Protein AF-A0A7C7LET6-F1 (afdb_monomer_lite)

Sequence (94 aa):
MSEILKRLQEAVILGEPDQARELATQALEAGVAPLTAIEEGLNPGMQVVGDKFERGEFFIPDLMMAAEAMKAAMVVFEPVLMARREQRQVLDRK

pLDDT: mean 89.74, std 12.75, range [42.47, 97.19]

Secondary structure (DSSP, 8-state):
--HHHHHHHHHHHHT-HHHHHHHHHHHHHTT--HHHHIIIIIHHHHHHHHHHHHTTSS-HHHHHHHHHHHHHHHHHHHHHHHHHHHHHHHHTT-

Foldseek 3Di:
DDPLLQQLLVCLLQLPQVSNLVSLVVCVVVVNQNVCSCVRRLVNSLVVNVVCVVVVNDDPVSNVSSVNNSVSSVVSNVVVVVVVVVVVVVVVPD

Radius of gyration: 14.69 Å; chains: 1; bounding box: 31×26×46 Å

Structure (mmCIF, N/CA/C/O backbone):
data_AF-A0A7C7LET6-F1
#
_entry.id   AF-A0A7C7LET6-F1
#
loop_
_atom_site.group_PDB
_atom_site.id
_atom_site.type_symbol
_atom_site.label_atom_id
_atom_site.label_alt_id
_atom_site.label_comp_id
_atom_site.label_asym_id
_atom_site.label_entity_id
_atom_site.label_seq_id
_atom_site.pdbx_PDB_ins_code
_atom_site.Cartn_x
_atom_site.Cartn_y
_atom_site.Cartn_z
_atom_site.occupancy
_atom_site.B_iso_or_equiv
_atom_site.auth_seq_id
_atom_site.auth_comp_id
_atom_site.auth_asym_id
_atom_site.auth_atom_id
_atom_site.pdbx_PDB_model_num
ATOM 1 N N . MET A 1 1 ? -15.035 -3.948 -5.703 1.00 54.84 1 MET A N 1
ATOM 2 C CA . MET A 1 1 ? -13.675 -3.451 -5.430 1.00 54.84 1 MET A CA 1
ATOM 3 C C . MET A 1 1 ? -13.802 -2.028 -4.922 1.00 54.84 1 MET A C 1
ATOM 5 O O . MET A 1 1 ? -14.289 -1.198 -5.682 1.00 54.84 1 MET A O 1
ATOM 9 N N . SER A 1 2 ? -13.505 -1.755 -3.650 1.00 75.56 2 SER A N 1
ATOM 10 C CA . SER A 1 2 ? -13.554 -0.376 -3.150 1.00 75.56 2 SER A CA 1
ATOM 11 C C . SER A 1 2 ? -12.426 0.439 -3.788 1.00 75.56 2 SER A C 1
ATOM 13 O O . SER A 1 2 ? -11.313 -0.053 -3.963 1.00 75.56 2 SER A O 1
ATOM 15 N N . GLU A 1 3 ? -12.726 1.678 -4.174 1.00 89.69 3 GLU A N 1
ATOM 16 C CA . GLU A 1 3 ? -11.789 2.587 -4.853 1.00 89.69 3 GLU A CA 1
ATOM 17 C C . GLU A 1 3 ? -10.472 2.754 -4.069 1.00 89.69 3 GLU A C 1
ATOM 19 O O . GLU A 1 3 ? -9.389 2.802 -4.643 1.00 89.69 3 GLU A O 1
ATOM 24 N N . ILE A 1 4 ? -10.554 2.734 -2.735 1.00 93.19 4 ILE A N 1
ATOM 25 C CA . ILE A 1 4 ? -9.401 2.802 -1.828 1.00 93.19 4 ILE A CA 1
ATOM 26 C C . ILE A 1 4 ? -8.438 1.617 -1.998 1.00 93.19 4 ILE A C 1
ATOM 28 O O . ILE A 1 4 ? -7.229 1.821 -1.950 1.00 93.19 4 ILE A O 1
ATOM 32 N N . LEU A 1 5 ? -8.934 0.394 -2.225 1.00 93.44 5 LEU A N 1
ATOM 33 C CA . LEU A 1 5 ? -8.073 -0.787 -2.390 1.00 93.44 5 LEU A CA 1
ATOM 34 C C . LEU A 1 5 ? -7.261 -0.717 -3.681 1.00 93.44 5 LEU A C 1
ATOM 36 O O . LEU A 1 5 ? -6.077 -1.039 -3.677 1.00 93.44 5 LEU A O 1
ATOM 40 N N . LYS A 1 6 ? -7.876 -0.228 -4.764 1.00 94.62 6 LYS A N 1
ATOM 41 C CA . LYS A 1 6 ? -7.169 0.007 -6.029 1.00 94.62 6 LYS A CA 1
ATOM 42 C C . LYS A 1 6 ? -6.083 1.061 -5.869 1.00 94.62 6 LYS A C 1
ATOM 44 O O . LYS A 1 6 ? -4.962 0.857 -6.313 1.00 94.62 6 LYS A O 1
ATOM 49 N N . ARG A 1 7 ? -6.388 2.158 -5.177 1.00 95.62 7 ARG A N 1
ATOM 50 C CA . ARG A 1 7 ? -5.399 3.208 -4.912 1.00 95.62 7 ARG A CA 1
ATOM 51 C C . ARG A 1 7 ? -4.259 2.706 -4.023 1.00 95.62 7 ARG A C 1
ATOM 53 O O . ARG A 1 7 ? -3.115 3.074 -4.254 1.00 95.62 7 ARG A O 1
ATOM 60 N N . LEU A 1 8 ? -4.544 1.851 -3.034 1.00 94.81 8 LEU A N 1
ATOM 61 C CA . LEU A 1 8 ? -3.511 1.188 -2.224 1.00 94.81 8 LEU A CA 1
ATOM 62 C C . LEU A 1 8 ? -2.606 0.306 -3.086 1.00 94.81 8 LEU A C 1
ATOM 64 O O . LEU A 1 8 ? -1.388 0.347 -2.935 1.00 94.81 8 LEU A O 1
ATOM 68 N N . GLN A 1 9 ? -3.199 -0.459 -4.001 1.00 96.19 9 GLN A N 1
ATOM 69 C CA . GLN A 1 9 ? -2.463 -1.272 -4.961 1.00 96.19 9 GLN A CA 1
ATOM 70 C C . GLN A 1 9 ? -1.539 -0.406 -5.829 1.00 96.19 9 GLN A C 1
ATOM 72 O O . GLN A 1 9 ? -0.353 -0.704 -5.956 1.00 96.19 9 GLN A O 1
ATOM 77 N N . GLU A 1 10 ? -2.066 0.677 -6.402 1.00 96.31 10 GLU A N 1
ATOM 78 C CA . GLU A 1 10 ? -1.306 1.612 -7.237 1.00 96.31 10 GLU A CA 1
ATOM 79 C C . GLU A 1 10 ? -0.163 2.274 -6.467 1.00 96.31 10 GLU A C 1
ATOM 81 O O . GLU A 1 10 ? 0.955 2.313 -6.973 1.00 96.31 10 GLU A O 1
ATOM 86 N N . ALA A 1 11 ? -0.400 2.717 -5.230 1.00 96.88 11 ALA A N 1
ATOM 87 C CA . ALA A 1 11 ? 0.638 3.314 -4.392 1.00 96.88 11 ALA A CA 1
ATOM 88 C C . ALA A 1 11 ? 1.800 2.340 -4.124 1.00 96.88 11 ALA A C 1
ATOM 90 O O . ALA A 1 11 ? 2.958 2.750 -4.111 1.00 96.88 11 ALA A O 1
ATOM 91 N N . VAL A 1 12 ? 1.518 1.041 -3.966 1.00 96.56 12 VAL A N 1
ATOM 92 C CA . VAL A 1 12 ? 2.566 0.012 -3.844 1.00 96.56 12 VAL A CA 1
ATOM 93 C C . VAL A 1 12 ? 3.310 -0.188 -5.161 1.00 96.56 12 VAL A C 1
ATOM 95 O O . VAL A 1 12 ? 4.534 -0.264 -5.154 1.00 96.56 12 VAL A O 1
ATOM 98 N N . ILE A 1 13 ? 2.600 -0.242 -6.291 1.00 96.12 13 ILE A N 1
ATOM 99 C CA . ILE A 1 13 ? 3.217 -0.426 -7.615 1.00 96.12 13 ILE A CA 1
ATOM 100 C C . ILE A 1 13 ? 4.133 0.748 -7.974 1.00 96.12 13 ILE A C 1
ATOM 102 O O . ILE A 1 13 ? 5.188 0.537 -8.565 1.00 96.12 13 ILE A O 1
ATOM 106 N N . LEU A 1 14 ? 3.725 1.968 -7.627 1.00 95.62 14 LEU A N 1
ATOM 107 C CA . LEU A 1 14 ? 4.491 3.188 -7.876 1.00 95.62 14 LEU A CA 1
ATOM 108 C C . LEU A 1 14 ? 5.591 3.427 -6.833 1.00 95.62 14 LEU A C 1
ATOM 110 O O . LEU A 1 14 ? 6.461 4.259 -7.063 1.00 95.62 14 LEU A O 1
ATOM 1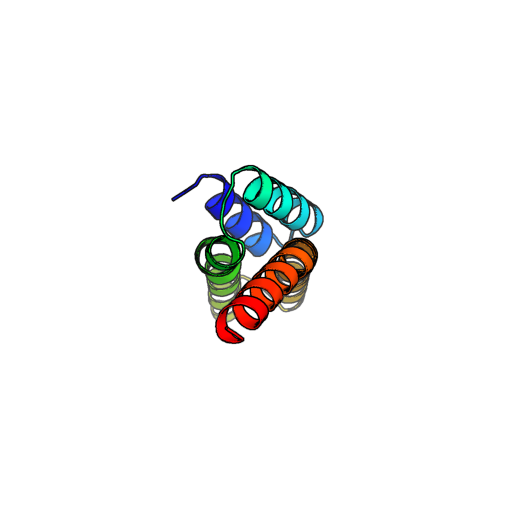14 N N . GLY A 1 15 ? 5.578 2.696 -5.713 1.00 95.75 15 GLY A N 1
ATOM 115 C CA . GLY A 1 15 ? 6.557 2.867 -4.644 1.00 95.75 15 GLY A CA 1
ATOM 116 C C . GLY A 1 15 ? 6.389 4.184 -3.884 1.00 95.75 15 GLY A C 1
ATOM 117 O O . GLY A 1 15 ? 7.373 4.848 -3.582 1.00 95.75 15 GLY A O 1
ATOM 118 N N . GLU A 1 16 ? 5.145 4.562 -3.580 1.00 97.12 16 GLU A N 1
ATOM 119 C CA . GLU A 1 16 ? 4.770 5.836 -2.953 1.00 97.12 16 GLU A CA 1
ATOM 120 C C . GLU A 1 16 ? 4.394 5.636 -1.467 1.00 97.12 16 GLU A C 1
ATOM 122 O O . GLU A 1 16 ? 3.217 5.440 -1.134 1.00 97.12 16 GLU A O 1
ATOM 127 N N . PRO A 1 17 ? 5.360 5.660 -0.527 1.00 95.44 17 PRO A N 1
ATOM 128 C CA . PRO A 1 17 ? 5.110 5.310 0.872 1.00 95.44 17 PRO A CA 1
ATOM 129 C C . PRO A 1 17 ? 4.220 6.293 1.625 1.00 95.44 17 PRO A C 1
ATOM 131 O O . PRO A 1 17 ? 3.380 5.870 2.425 1.00 95.44 17 PRO A O 1
ATOM 134 N N . ASP A 1 18 ? 4.354 7.592 1.360 1.00 96.19 18 ASP A N 1
ATOM 135 C CA . ASP A 1 18 ? 3.498 8.596 1.991 1.00 96.19 18 ASP A CA 1
ATOM 136 C C . ASP A 1 18 ? 2.038 8.426 1.559 1.00 96.19 18 ASP A C 1
ATOM 138 O O . ASP A 1 18 ? 1.137 8.452 2.404 1.00 96.19 18 ASP A O 1
ATOM 142 N N . GLN A 1 19 ? 1.814 8.157 0.269 1.00 96.25 19 GLN A N 1
ATOM 143 C CA . GLN A 1 19 ? 0.485 7.909 -0.280 1.00 96.25 19 GLN A CA 1
ATOM 144 C C . GLN A 1 19 ? -0.109 6.600 0.255 1.00 96.25 19 GLN A C 1
ATOM 146 O O . GLN A 1 19 ? -1.275 6.567 0.648 1.00 96.25 19 GLN A O 1
ATOM 151 N N . ALA A 1 20 ? 0.687 5.529 0.330 1.00 96.81 20 ALA A N 1
ATOM 152 C CA . ALA A 1 20 ? 0.250 4.243 0.868 1.00 96.81 20 ALA A CA 1
ATOM 153 C C . ALA A 1 20 ? -0.194 4.358 2.338 1.00 96.81 20 ALA A C 1
ATOM 155 O O . ALA A 1 20 ? -1.234 3.816 2.716 1.00 96.81 20 ALA A O 1
ATOM 156 N N . ARG A 1 21 ? 0.543 5.120 3.158 1.00 96.50 21 ARG A N 1
ATOM 157 C CA . ARG A 1 21 ? 0.169 5.412 4.550 1.00 96.50 21 ARG A CA 1
ATOM 158 C C . ARG A 1 21 ? -1.141 6.195 4.638 1.00 96.50 21 ARG A C 1
ATOM 160 O O . ARG A 1 21 ? -1.999 5.865 5.453 1.00 96.50 21 ARG A O 1
ATOM 167 N N . GLU A 1 22 ? -1.303 7.233 3.822 1.00 96.94 22 GLU A N 1
ATOM 168 C CA . GLU A 1 22 ? -2.518 8.053 3.821 1.00 96.94 22 GLU A CA 1
ATOM 169 C C . GLU A 1 22 ? -3.751 7.226 3.428 1.00 96.94 22 GLU A C 1
ATOM 171 O O . GLU A 1 22 ? -4.775 7.248 4.113 1.00 96.94 22 GLU A O 1
ATOM 176 N N . LEU A 1 23 ? -3.629 6.427 2.368 1.00 96.31 23 LEU A N 1
ATOM 177 C CA . LEU A 1 23 ? -4.690 5.544 1.892 1.00 96.31 23 LEU A CA 1
ATOM 178 C C . LEU A 1 23 ? -5.023 4.434 2.891 1.00 96.31 23 LEU A C 1
ATOM 180 O O . LEU A 1 23 ? -6.188 4.059 3.010 1.00 96.31 23 LEU A O 1
ATOM 184 N N . ALA A 1 24 ? -4.033 3.925 3.627 1.00 95.56 24 ALA A N 1
ATOM 185 C CA . ALA A 1 24 ? -4.257 2.948 4.687 1.00 95.56 24 ALA A CA 1
ATOM 186 C C . ALA A 1 24 ? -5.113 3.545 5.814 1.00 95.56 24 ALA A C 1
ATOM 188 O O . ALA A 1 24 ? -6.062 2.906 6.269 1.00 95.56 24 ALA A O 1
ATOM 189 N N . THR A 1 25 ? -4.849 4.794 6.205 1.00 95.38 25 THR A N 1
ATOM 190 C CA . THR A 1 25 ? -5.685 5.522 7.172 1.00 95.38 25 THR A CA 1
ATOM 191 C C . THR A 1 25 ? -7.105 5.706 6.639 1.00 95.38 25 THR A C 1
ATOM 193 O O . THR A 1 25 ? -8.062 5.343 7.321 1.00 95.38 25 THR A O 1
ATOM 196 N N . GLN A 1 26 ? -7.254 6.161 5.390 1.00 95.00 26 GLN A N 1
ATOM 197 C CA . GLN A 1 26 ? -8.568 6.319 4.752 1.00 95.00 26 GLN A CA 1
ATOM 198 C C . GLN A 1 26 ? -9.333 4.989 4.666 1.00 95.00 26 GLN A C 1
ATOM 200 O O . GLN A 1 26 ? -10.551 4.963 4.827 1.00 95.00 26 GLN A O 1
ATOM 205 N N . ALA A 1 27 ? -8.640 3.866 4.445 1.00 94.44 27 ALA A N 1
ATOM 206 C CA . ALA A 1 27 ? -9.251 2.540 4.439 1.00 94.44 27 ALA A CA 1
ATOM 207 C C . ALA A 1 27 ? -9.860 2.193 5.803 1.00 94.44 27 ALA A C 1
ATOM 209 O O . ALA A 1 27 ? -10.998 1.723 5.864 1.00 94.44 27 ALA A O 1
ATOM 210 N N . LEU A 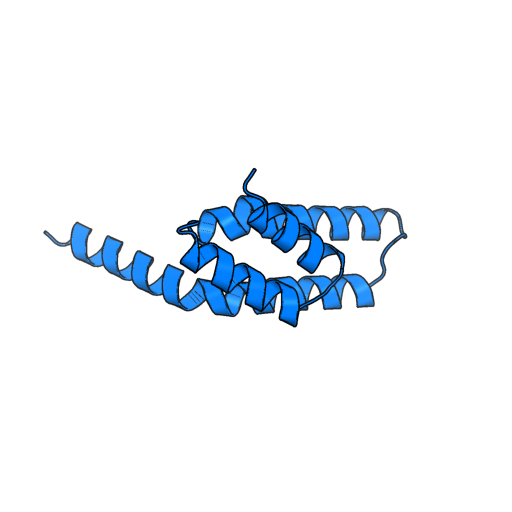1 28 ? -9.133 2.463 6.891 1.00 92.44 28 LEU A N 1
ATOM 211 C CA . LEU A 1 28 ? -9.631 2.249 8.250 1.00 92.44 28 LEU A CA 1
ATOM 212 C C . LEU A 1 28 ? -10.830 3.147 8.568 1.00 92.44 28 LEU A C 1
ATOM 214 O O . LEU A 1 28 ? -11.821 2.665 9.115 1.00 92.44 28 LEU A O 1
ATOM 218 N N . GLU A 1 29 ? -10.767 4.426 8.193 1.00 92.88 29 GLU A N 1
ATOM 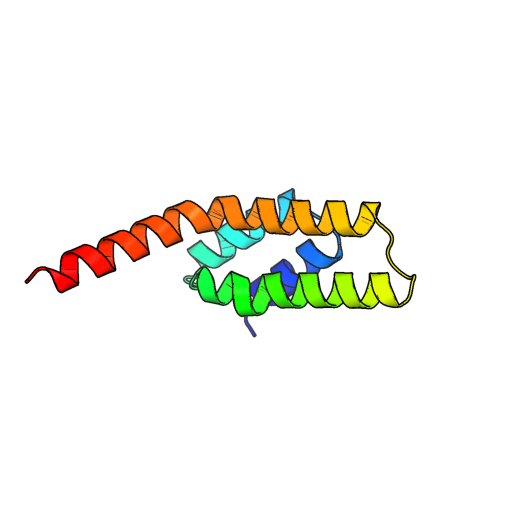219 C CA . GLU A 1 29 ? -11.862 5.389 8.375 1.00 92.88 29 GLU A CA 1
ATOM 220 C C . GLU A 1 29 ? -13.115 4.998 7.580 1.00 92.88 29 GLU A C 1
ATOM 222 O O . GLU A 1 29 ? -14.236 5.134 8.068 1.00 92.88 29 GLU A O 1
ATOM 227 N N . ALA A 1 30 ? -12.931 4.435 6.384 1.00 91.31 30 ALA A N 1
ATOM 228 C CA . ALA A 1 30 ? -14.003 3.889 5.556 1.00 91.31 30 ALA A CA 1
ATOM 229 C C . ALA A 1 30 ? -14.557 2.543 6.070 1.00 91.31 30 ALA A C 1
ATOM 231 O O . ALA A 1 30 ? -15.440 1.959 5.438 1.00 91.31 30 ALA A O 1
ATOM 232 N N . GLY A 1 31 ? -14.051 2.027 7.195 1.00 90.25 31 GLY A N 1
ATOM 233 C CA . GLY A 1 31 ? -14.494 0.769 7.796 1.00 90.25 31 GLY A CA 1
ATOM 234 C C . GLY A 1 31 ? -13.980 -0.485 7.084 1.00 90.25 31 GLY A C 1
ATOM 235 O O . GLY A 1 31 ? -14.486 -1.581 7.333 1.00 90.25 31 GLY A O 1
ATOM 236 N N . VAL A 1 32 ? -12.982 -0.357 6.204 1.00 91.94 32 VAL A N 1
ATOM 237 C CA . VAL A 1 32 ? -12.327 -1.506 5.572 1.00 91.94 32 VAL A CA 1
ATOM 238 C C . VAL A 1 32 ? -11.508 -2.239 6.630 1.00 91.94 32 VAL A C 1
ATOM 240 O O . VAL A 1 32 ? -10.714 -1.645 7.361 1.00 91.94 32 VAL A O 1
ATOM 243 N N . ALA A 1 33 ? -11.687 -3.556 6.720 1.00 91.81 33 ALA A N 1
ATOM 244 C CA . ALA A 1 33 ? -10.887 -4.357 7.632 1.00 91.81 33 ALA A CA 1
ATOM 245 C C . ALA A 1 33 ? -9.408 -4.336 7.188 1.00 91.81 33 ALA A C 1
ATOM 247 O O . ALA A 1 33 ? -9.141 -4.574 6.010 1.00 91.81 33 ALA A O 1
ATOM 248 N N . PRO A 1 34 ? -8.440 -4.136 8.105 1.00 92.88 34 PRO A N 1
ATOM 249 C CA . PRO A 1 34 ? -7.026 -4.068 7.734 1.00 92.88 34 PRO A CA 1
ATOM 250 C C . PRO A 1 34 ? -6.537 -5.311 6.974 1.00 92.88 34 PRO A C 1
ATOM 252 O O . PRO A 1 34 ? -5.809 -5.192 5.998 1.00 92.88 34 PRO A O 1
ATOM 255 N N . LEU A 1 35 ? -6.999 -6.504 7.372 1.00 91.81 35 LEU A N 1
ATOM 256 C CA . LEU A 1 35 ? -6.733 -7.760 6.656 1.00 91.81 35 LEU A CA 1
ATOM 257 C C . LEU A 1 35 ? -7.210 -7.717 5.200 1.00 91.81 35 LEU A C 1
ATOM 259 O O . LEU A 1 35 ? -6.450 -8.063 4.307 1.00 91.81 35 LEU A O 1
ATOM 263 N N . THR A 1 36 ? -8.422 -7.217 4.953 1.00 93.00 36 THR A N 1
ATOM 264 C CA . THR A 1 36 ? -8.946 -7.039 3.593 1.00 93.00 36 THR A CA 1
ATOM 265 C C . THR A 1 36 ? -8.112 -6.027 2.808 1.00 93.00 36 THR A C 1
ATOM 267 O O . THR A 1 36 ? -7.815 -6.258 1.643 1.00 93.00 36 THR A O 1
ATOM 270 N N . ALA A 1 37 ? -7.672 -4.933 3.438 1.00 94.31 37 ALA A N 1
ATOM 271 C CA . ALA A 1 37 ? -6.802 -3.951 2.788 1.00 94.31 37 ALA A CA 1
ATOM 272 C C . ALA A 1 37 ? -5.437 -4.528 2.379 1.00 94.31 37 ALA A C 1
ATOM 274 O O . ALA A 1 37 ? -4.903 -4.187 1.322 1.00 94.31 37 ALA A O 1
ATOM 275 N N . ILE A 1 38 ? -4.898 -5.437 3.188 1.00 93.94 38 ILE A N 1
ATOM 276 C CA . ILE A 1 38 ? -3.672 -6.176 2.883 1.00 93.94 38 ILE A CA 1
ATOM 277 C C . ILE A 1 38 ? -3.904 -7.150 1.727 1.00 93.94 38 ILE A C 1
ATOM 279 O O . ILE A 1 38 ? -3.181 -7.108 0.735 1.00 93.94 38 ILE A O 1
ATOM 283 N N . GLU A 1 39 ? -4.910 -8.015 1.850 1.00 94.19 39 GLU A N 1
ATOM 284 C CA . GLU A 1 39 ? -5.155 -9.125 0.925 1.00 94.19 39 GLU A CA 1
ATOM 285 C C . GLU A 1 39 ? -5.636 -8.661 -0.451 1.00 94.19 39 GLU A C 1
ATOM 287 O O . GLU A 1 39 ? -5.217 -9.224 -1.458 1.00 94.19 39 GLU A O 1
ATOM 292 N N . GLU A 1 40 ? -6.479 -7.628 -0.504 1.00 93.88 40 GLU A N 1
ATOM 293 C CA . GLU A 1 40 ? -7.098 -7.144 -1.743 1.00 93.88 40 GLU A CA 1
ATOM 294 C C . GLU A 1 40 ? -6.466 -5.851 -2.286 1.00 93.88 40 GLU A C 1
ATOM 296 O O . GLU A 1 40 ? -6.764 -5.462 -3.413 1.00 93.88 40 GLU A O 1
ATOM 301 N N . GLY A 1 41 ? -5.607 -5.175 -1.515 1.00 94.31 41 GLY A N 1
ATOM 302 C CA . GLY A 1 41 ? -4.933 -3.938 -1.929 1.00 94.31 41 GLY A CA 1
ATOM 303 C C . GLY A 1 41 ? -3.422 -4.105 -2.063 1.00 94.31 41 GLY A C 1
ATOM 304 O O . GLY A 1 41 ? -2.870 -4.043 -3.161 1.00 94.31 41 GLY A O 1
ATOM 305 N N . LEU A 1 42 ? -2.739 -4.346 -0.943 1.00 94.44 42 LEU A N 1
ATOM 306 C CA . LEU A 1 42 ? -1.271 -4.362 -0.905 1.00 94.44 42 LEU A CA 1
ATOM 307 C C . LEU A 1 42 ? -0.657 -5.596 -1.584 1.00 94.44 42 LEU A C 1
ATOM 309 O O . LEU A 1 42 ? 0.292 -5.460 -2.356 1.00 94.44 42 LEU A O 1
ATOM 313 N N . ASN A 1 43 ? -1.196 -6.792 -1.327 1.00 95.81 43 ASN A N 1
ATOM 314 C CA . ASN A 1 43 ? -0.680 -8.043 -1.890 1.00 95.81 43 ASN A CA 1
ATOM 315 C C . ASN A 1 43 ? -0.745 -8.065 -3.430 1.00 95.81 43 ASN A C 1
ATOM 317 O O . ASN A 1 43 ? 0.282 -8.358 -4.045 1.00 95.81 43 ASN A O 1
ATOM 321 N N . PRO A 1 44 ? -1.873 -7.700 -4.077 1.00 96.06 44 PRO A N 1
ATOM 322 C CA . PRO A 1 44 ? -1.924 -7.570 -5.532 1.00 96.06 44 PRO A CA 1
ATOM 323 C C . PRO A 1 44 ? -0.929 -6.540 -6.073 1.00 96.06 44 PRO A C 1
ATOM 325 O O . PRO A 1 44 ? -0.409 -6.708 -7.173 1.00 96.06 44 PRO A O 1
ATOM 328 N N . GLY A 1 45 ? -0.639 -5.481 -5.309 1.00 95.12 45 GLY A N 1
ATOM 329 C CA . GLY A 1 45 ? 0.360 -4.482 -5.686 1.00 95.12 45 GLY A CA 1
ATOM 330 C C . GLY A 1 45 ? 1.749 -5.106 -5.757 1.00 95.12 45 GLY A C 1
ATOM 331 O O . GLY A 1 45 ? 2.407 -5.039 -6.792 1.00 95.12 45 GLY A O 1
ATOM 332 N N . MET A 1 46 ? 2.148 -5.812 -4.698 1.00 95.12 46 MET A N 1
ATOM 333 C CA . MET A 1 46 ? 3.431 -6.519 -4.652 1.00 95.12 46 MET A CA 1
ATOM 334 C C . MET A 1 46 ? 3.560 -7.618 -5.711 1.00 95.12 46 MET A C 1
ATOM 336 O O . MET A 1 46 ? 4.647 -7.800 -6.253 1.00 95.12 46 MET A O 1
ATOM 340 N N . GLN A 1 47 ? 2.475 -8.327 -6.039 1.00 96.19 47 GLN A N 1
ATOM 341 C CA . GLN A 1 47 ? 2.473 -9.306 -7.132 1.00 96.19 47 GLN A CA 1
ATOM 342 C C . GLN A 1 47 ? 2.802 -8.644 -8.473 1.00 96.19 47 GLN A C 1
ATOM 344 O O . GLN A 1 47 ? 3.693 -9.104 -9.178 1.00 96.19 47 GLN A O 1
ATOM 349 N N . VAL A 1 48 ? 2.165 -7.510 -8.786 1.00 96.12 48 VAL A N 1
ATOM 350 C CA . VAL A 1 48 ? 2.435 -6.768 -10.028 1.00 96.12 48 VAL A CA 1
ATOM 351 C C . VAL A 1 48 ? 3.884 -6.280 -10.094 1.00 96.12 48 VAL A C 1
ATOM 353 O O . VAL A 1 48 ? 4.507 -6.364 -11.153 1.00 96.12 48 VAL A O 1
ATOM 356 N N . VAL A 1 49 ? 4.427 -5.781 -8.982 1.00 96.12 49 VAL A N 1
ATOM 357 C CA . VAL A 1 49 ? 5.838 -5.366 -8.880 1.00 96.12 49 VAL A CA 1
ATOM 358 C C . VAL A 1 49 ? 6.765 -6.562 -9.137 1.00 96.12 49 VAL A C 1
ATOM 360 O O . VAL A 1 49 ? 7.712 -6.441 -9.913 1.00 96.12 49 VAL A O 1
ATOM 363 N N . GLY A 1 50 ? 6.472 -7.722 -8.541 1.00 95.69 50 GLY A N 1
ATOM 364 C CA . GLY A 1 50 ? 7.222 -8.964 -8.750 1.00 95.69 50 GLY A CA 1
ATOM 365 C C . GLY A 1 50 ? 7.204 -9.420 -10.208 1.00 95.69 50 GLY A C 1
ATOM 366 O O . GLY A 1 50 ? 8.262 -9.613 -10.802 1.00 95.69 50 GLY A O 1
ATOM 367 N N . ASP A 1 51 ? 6.023 -9.474 -10.824 1.00 97.19 51 ASP A N 1
ATOM 368 C CA . ASP A 1 51 ? 5.878 -9.857 -12.229 1.00 97.19 51 ASP A CA 1
ATOM 369 C C . ASP A 1 51 ? 6.633 -8.891 -13.161 1.00 97.19 51 ASP A C 1
ATOM 371 O O . ASP A 1 51 ? 7.206 -9.294 -14.172 1.00 97.19 51 ASP A O 1
ATOM 375 N N . LYS A 1 52 ? 6.633 -7.588 -12.848 1.00 96.12 52 LYS A N 1
ATOM 376 C CA . LYS A 1 52 ? 7.385 -6.571 -13.602 1.00 96.12 52 LYS A CA 1
ATOM 377 C C . LYS A 1 52 ? 8.890 -6.740 -13.450 1.00 96.12 52 LYS A C 1
ATOM 379 O O . LYS A 1 52 ? 9.616 -6.563 -14.428 1.00 96.12 52 LYS A O 1
ATOM 384 N N . PHE A 1 53 ? 9.355 -7.100 -12.260 1.00 95.81 53 PHE A N 1
ATOM 385 C CA . PHE A 1 53 ? 10.760 -7.401 -12.016 1.00 95.81 53 PHE A CA 1
ATOM 386 C C . PHE A 1 53 ? 11.210 -8.644 -12.794 1.00 95.81 53 PHE A C 1
ATOM 388 O O . PHE A 1 53 ? 12.232 -8.604 -13.475 1.00 95.81 53 PHE A O 1
ATOM 395 N N . GLU A 1 54 ? 10.412 -9.716 -12.792 1.00 96.19 54 GLU A N 1
ATOM 396 C CA . GLU A 1 54 ? 10.703 -10.938 -13.559 1.00 96.19 54 GLU A CA 1
ATOM 397 C C . GLU A 1 54 ? 10.773 -10.692 -15.073 1.00 96.19 54 GLU A C 1
ATOM 399 O O . GLU A 1 54 ? 11.568 -11.322 -15.773 1.00 96.1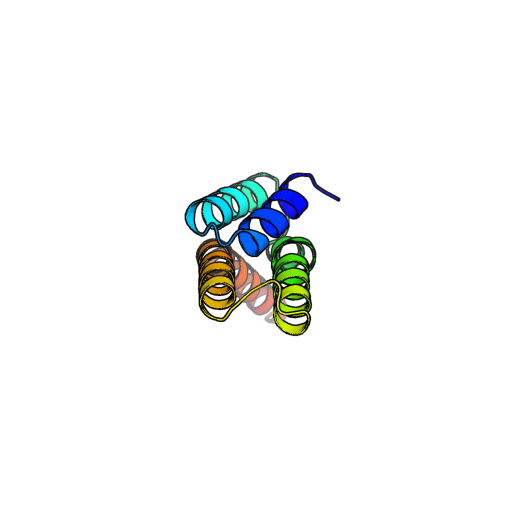9 54 GLU A O 1
ATOM 404 N N . ARG A 1 55 ? 9.981 -9.742 -15.587 1.00 96.81 55 ARG A N 1
ATOM 405 C CA . ARG A 1 55 ? 10.019 -9.318 -16.997 1.00 96.81 55 ARG A CA 1
ATOM 406 C C . ARG A 1 55 ? 11.128 -8.311 -17.320 1.00 96.81 55 ARG A C 1
ATOM 408 O O . ARG A 1 55 ? 11.273 -7.940 -18.483 1.00 96.81 55 ARG A O 1
ATOM 415 N N . GLY A 1 56 ? 11.901 -7.864 -16.329 1.00 94.69 56 GLY A N 1
ATOM 416 C CA . GLY A 1 56 ? 12.941 -6.845 -16.501 1.00 94.69 56 GLY A CA 1
ATOM 417 C C . GLY A 1 56 ? 12.404 -5.431 -16.752 1.00 94.69 56 GLY A C 1
ATOM 418 O O . GLY A 1 56 ? 13.133 -4.590 -17.270 1.00 94.69 56 GLY A O 1
ATOM 419 N N . GLU A 1 57 ? 11.135 -5.167 -16.421 1.00 95.12 57 GLU A N 1
ATOM 420 C CA . GLU A 1 57 ? 10.544 -3.822 -16.459 1.00 95.12 57 GLU A CA 1
ATOM 421 C C . GLU A 1 57 ? 10.899 -3.017 -15.203 1.00 95.12 57 GLU A C 1
ATOM 423 O O . GLU A 1 57 ? 11.066 -1.803 -15.287 1.00 95.12 57 GLU A O 1
ATOM 428 N N . PHE A 1 58 ? 10.977 -3.690 -14.051 1.00 95.44 58 PHE A N 1
ATOM 429 C CA . PHE A 1 58 ? 11.344 -3.119 -12.751 1.00 95.44 58 PHE A CA 1
ATOM 430 C C . PHE A 1 58 ? 12.692 -3.681 -12.292 1.00 95.44 58 PHE A C 1
ATOM 432 O O . PHE A 1 58 ? 13.063 -4.803 -12.637 1.00 95.44 58 PHE A O 1
ATOM 439 N N . PHE A 1 59 ? 13.410 -2.917 -11.476 1.00 95.19 59 PHE A N 1
ATOM 440 C CA . PHE A 1 59 ? 14.720 -3.264 -10.937 1.00 95.19 59 PHE A CA 1
ATOM 441 C C 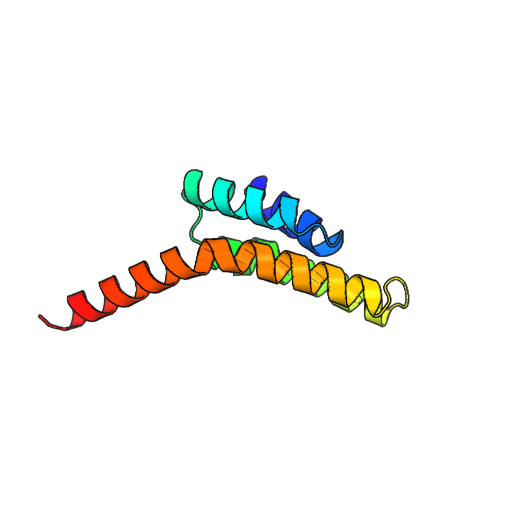. PHE A 1 59 ? 14.705 -3.304 -9.403 1.00 95.19 59 PHE A C 1
ATOM 443 O O . PHE A 1 59 ? 13.694 -3.061 -8.748 1.00 95.19 59 PHE A O 1
ATOM 450 N N . ILE A 1 60 ? 15.859 -3.624 -8.807 1.00 95.81 60 ILE A N 1
ATOM 451 C CA . ILE A 1 60 ? 16.020 -3.687 -7.346 1.00 95.81 60 ILE A CA 1
ATOM 452 C C . ILE A 1 60 ? 15.569 -2.389 -6.646 1.00 95.81 60 ILE A C 1
ATOM 454 O O . ILE A 1 60 ? 14.867 -2.505 -5.643 1.00 95.81 60 ILE A O 1
ATOM 458 N N . PRO A 1 61 ? 15.892 -1.174 -7.138 1.00 95.69 61 PRO A N 1
ATOM 459 C CA . PRO A 1 61 ? 15.382 0.055 -6.532 1.00 95.69 61 PRO A CA 1
ATOM 460 C C . PRO A 1 61 ? 13.851 0.129 -6.511 1.00 95.69 61 PRO A C 1
ATOM 462 O O . PRO A 1 61 ? 13.285 0.496 -5.488 1.00 95.69 61 PRO A O 1
ATOM 465 N N . ASP A 1 62 ? 13.176 -0.290 -7.583 1.00 95.44 62 ASP A N 1
ATOM 466 C CA . ASP A 1 62 ? 11.709 -0.280 -7.659 1.00 95.44 62 ASP A CA 1
ATOM 467 C C . ASP A 1 62 ? 11.091 -1.263 -6.653 1.00 95.44 62 ASP A C 1
ATOM 469 O O . ASP A 1 62 ? 10.129 -0.935 -5.959 1.00 95.44 62 ASP A O 1
ATOM 473 N N . LEU A 1 63 ? 11.694 -2.449 -6.499 1.00 94.62 63 LEU A N 1
ATOM 474 C CA . LEU A 1 63 ? 11.306 -3.413 -5.464 1.00 94.62 63 LEU A CA 1
ATOM 475 C C . LEU A 1 63 ? 11.471 -2.841 -4.052 1.00 94.62 63 LEU A C 1
ATOM 477 O O . LEU A 1 63 ? 10.618 -3.070 -3.193 1.00 94.62 63 LEU A O 1
ATOM 481 N N . MET A 1 64 ? 12.561 -2.110 -3.803 1.00 96.44 64 MET A N 1
ATOM 482 C CA . MET A 1 64 ? 12.801 -1.464 -2.512 1.00 96.44 64 MET A CA 1
ATOM 483 C C . MET A 1 64 ? 11.736 -0.403 -2.223 1.00 96.44 64 MET A C 1
ATOM 485 O O . MET A 1 64 ? 11.162 -0.418 -1.136 1.00 96.44 64 MET A O 1
ATOM 489 N N . MET A 1 65 ? 11.410 0.447 -3.200 1.00 96.69 65 MET A N 1
ATOM 490 C CA . MET A 1 65 ? 10.375 1.477 -3.052 1.00 96.69 65 MET A CA 1
ATOM 491 C C . MET A 1 65 ? 8.986 0.868 -2.815 1.00 96.69 65 MET A C 1
ATOM 493 O O . MET A 1 65 ? 8.259 1.300 -1.920 1.00 96.69 65 MET A O 1
ATOM 497 N N . ALA A 1 66 ? 8.624 -0.187 -3.550 1.00 96.94 66 ALA A N 1
ATOM 498 C CA . ALA A 1 66 ? 7.369 -0.907 -3.337 1.00 96.94 66 ALA A CA 1
ATOM 499 C C . ALA A 1 66 ? 7.289 -1.538 -1.935 1.00 96.94 66 ALA A C 1
ATOM 501 O O . ALA A 1 66 ? 6.259 -1.451 -1.259 1.00 96.94 66 ALA A O 1
ATOM 502 N N . ALA A 1 67 ? 8.389 -2.132 -1.460 1.00 96.00 67 ALA A N 1
ATOM 503 C CA . ALA A 1 67 ? 8.472 -2.693 -0.115 1.00 96.00 67 ALA A CA 1
ATOM 504 C C . ALA A 1 67 ? 8.364 -1.611 0.974 1.00 96.00 67 ALA A C 1
ATOM 506 O O . ALA A 1 67 ? 7.706 -1.827 1.996 1.00 96.00 67 ALA A O 1
ATOM 507 N N . GLU A 1 68 ? 8.963 -0.437 0.761 1.00 97.00 68 GLU A N 1
ATOM 508 C CA . GLU A 1 68 ? 8.808 0.718 1.648 1.00 97.00 68 GLU A CA 1
ATOM 509 C C . GLU A 1 68 ? 7.360 1.206 1.689 1.00 97.00 68 GLU A C 1
ATOM 511 O O . GLU A 1 68 ? 6.831 1.447 2.777 1.00 97.00 68 GLU A O 1
ATOM 516 N N . ALA A 1 69 ? 6.684 1.264 0.539 1.00 97.19 69 ALA A N 1
ATOM 517 C CA . ALA A 1 69 ? 5.280 1.645 0.470 1.00 97.19 69 ALA A CA 1
ATOM 518 C C . ALA A 1 69 ? 4.363 0.656 1.197 1.00 97.19 69 ALA A C 1
ATOM 520 O O . ALA A 1 69 ? 3.518 1.055 2.006 1.00 97.19 69 ALA A O 1
ATOM 521 N N . MET A 1 70 ? 4.591 -0.643 1.002 1.00 95.38 70 MET A N 1
ATOM 522 C CA . MET A 1 70 ? 3.890 -1.688 1.745 1.00 95.38 70 MET A CA 1
ATOM 523 C C . MET A 1 70 ? 4.115 -1.547 3.256 1.00 95.38 70 MET A C 1
ATOM 525 O O . MET A 1 70 ? 3.162 -1.603 4.036 1.00 95.38 70 MET A O 1
ATOM 529 N N . LYS A 1 71 ? 5.364 -1.327 3.684 1.00 96.12 71 LYS A N 1
ATOM 530 C CA . LYS A 1 71 ? 5.714 -1.143 5.097 1.00 96.12 71 LYS A CA 1
ATOM 531 C C . LYS A 1 71 ? 5.038 0.092 5.692 1.00 96.12 71 LYS A C 1
ATOM 533 O O . LYS A 1 71 ? 4.523 0.013 6.805 1.00 96.12 71 LYS A O 1
ATOM 538 N N . ALA A 1 72 ? 5.000 1.205 4.962 1.00 96.94 72 ALA A N 1
ATOM 539 C CA . ALA A 1 72 ? 4.366 2.443 5.404 1.00 96.94 72 ALA A CA 1
ATOM 540 C C . ALA A 1 72 ? 2.859 2.267 5.650 1.00 96.94 72 ALA A C 1
ATOM 542 O O . ALA A 1 72 ? 2.351 2.721 6.676 1.00 96.94 72 ALA A O 1
ATOM 543 N N . ALA A 1 73 ? 2.158 1.544 4.770 1.00 95.81 73 ALA A N 1
ATOM 544 C CA . ALA A 1 73 ? 0.766 1.158 5.002 1.00 95.81 73 ALA A CA 1
ATOM 545 C C . ALA A 1 73 ? 0.622 0.210 6.208 1.00 95.81 73 ALA A C 1
ATOM 547 O O . ALA A 1 73 ? -0.324 0.322 6.988 1.00 95.81 73 ALA A O 1
ATOM 548 N N . MET A 1 74 ? 1.579 -0.701 6.410 1.00 94.81 74 MET A N 1
ATOM 549 C CA . MET A 1 74 ? 1.503 -1.703 7.477 1.00 94.81 74 MET A CA 1
ATOM 550 C C . MET A 1 74 ? 1.627 -1.128 8.880 1.00 94.81 74 MET A C 1
ATOM 552 O O . MET A 1 74 ? 0.921 -1.574 9.782 1.00 94.81 74 MET A O 1
ATOM 556 N N . VAL A 1 75 ? 2.437 -0.081 9.044 1.00 96.12 75 VAL A N 1
ATOM 557 C CA . VAL A 1 75 ? 2.549 0.675 10.301 1.00 96.12 75 VAL A CA 1
ATOM 558 C C . VAL A 1 75 ? 1.192 1.238 10.746 1.00 96.12 75 VAL A C 1
ATOM 560 O O . VAL A 1 75 ? 0.929 1.343 11.942 1.00 96.12 75 VAL A O 1
ATOM 563 N N . VAL A 1 76 ? 0.300 1.562 9.804 1.00 95.50 76 VAL A N 1
ATOM 564 C CA . VAL A 1 76 ? -1.057 2.048 10.107 1.00 95.50 76 VAL A CA 1
ATOM 565 C C . VAL A 1 76 ? -1.972 0.907 10.559 1.00 95.50 76 VAL A C 1
ATOM 567 O O . VAL A 1 76 ? -2.788 1.072 11.466 1.00 95.50 76 VAL A O 1
ATOM 570 N N . PHE A 1 77 ? -1.837 -0.269 9.949 1.00 93.31 77 PHE A N 1
ATOM 571 C CA . PHE A 1 77 ? -2.688 -1.421 10.242 1.00 93.31 77 PHE A CA 1
ATOM 572 C C . PHE A 1 77 ? -2.271 -2.198 11.494 1.00 93.31 77 PHE A C 1
ATOM 574 O O . PHE A 1 77 ? -3.144 -2.741 12.174 1.00 93.31 77 PHE A O 1
ATOM 581 N N . GLU A 1 78 ? -0.978 -2.241 11.826 1.00 91.50 78 GLU A N 1
ATOM 582 C CA . GLU A 1 78 ? -0.430 -2.933 13.002 1.00 91.50 78 GLU A CA 1
ATOM 583 C C . GLU A 1 78 ? -1.202 -2.675 14.308 1.00 91.50 78 GLU A C 1
ATOM 585 O O . GLU A 1 78 ? -1.670 -3.652 14.904 1.00 91.50 78 GLU A O 1
ATOM 590 N N . PRO A 1 79 ? -1.411 -1.421 14.761 1.00 91.44 79 PRO A N 1
ATOM 591 C CA . PRO A 1 79 ? -2.103 -1.167 16.025 1.00 91.44 79 PRO A CA 1
ATOM 592 C C . PRO A 1 79 ? -3.552 -1.675 16.013 1.00 91.44 79 PRO A C 1
ATOM 594 O O . PRO A 1 79 ? -4.032 -2.215 17.011 1.00 91.44 79 PRO A O 1
ATOM 597 N N . VAL A 1 80 ? -4.244 -1.578 14.873 1.00 89.44 80 VAL A N 1
ATOM 598 C CA . VAL A 1 80 ? -5.624 -2.067 14.724 1.00 89.44 80 VAL A CA 1
ATOM 599 C C . VAL A 1 80 ? -5.673 -3.594 14.739 1.00 89.44 80 VAL A C 1
ATOM 601 O O . VAL A 1 80 ? -6.554 -4.185 15.367 1.00 89.44 80 VAL A O 1
ATOM 604 N N . LEU A 1 81 ? -4.721 -4.248 14.071 1.00 87.50 81 LEU A N 1
ATOM 605 C CA . LEU A 1 81 ? -4.602 -5.704 14.044 1.00 87.50 81 LEU A CA 1
ATOM 606 C C . LEU A 1 81 ? -4.290 -6.270 15.432 1.00 87.50 81 LEU A C 1
ATOM 608 O O . LEU A 1 81 ? -4.914 -7.254 15.834 1.00 87.50 81 LEU A O 1
ATOM 612 N N . MET A 1 82 ? -3.379 -5.640 16.180 1.00 86.25 82 MET A N 1
ATOM 613 C CA . MET A 1 82 ? -3.057 -6.034 17.555 1.00 86.25 82 MET A CA 1
ATOM 614 C C . MET A 1 82 ? -4.267 -5.880 18.480 1.00 86.25 82 MET A C 1
ATOM 616 O O . MET A 1 82 ? -4.639 -6.847 19.146 1.00 86.25 82 MET A O 1
ATOM 620 N N . ALA A 1 83 ? -4.960 -4.738 18.432 1.00 81.56 83 ALA A N 1
ATOM 621 C CA . ALA A 1 83 ? -6.164 -4.515 19.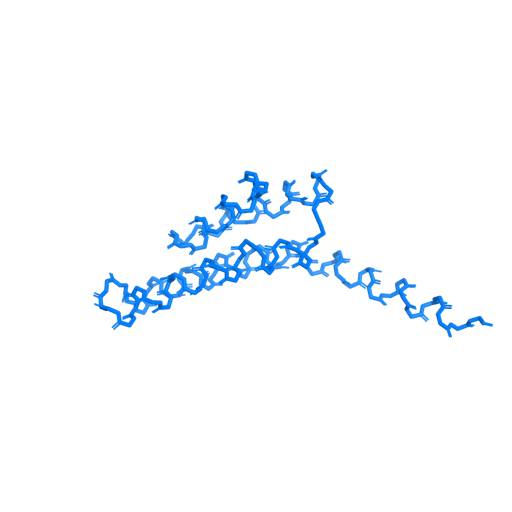234 1.00 81.56 83 ALA A CA 1
ATOM 622 C C . ALA A 1 83 ? -7.265 -5.553 18.935 1.00 81.56 83 ALA A C 1
ATOM 624 O O . ALA A 1 83 ? -7.919 -6.072 19.843 1.00 81.56 83 ALA A O 1
ATOM 625 N N . ARG A 1 84 ? -7.450 -5.927 17.659 1.00 73.31 84 ARG A N 1
ATOM 626 C CA . ARG A 1 84 ? -8.394 -6.989 17.264 1.00 73.31 84 ARG A CA 1
ATOM 627 C C . ARG A 1 84 ? -7.980 -8.371 17.772 1.00 73.31 84 ARG A C 1
ATOM 629 O O . ARG A 1 84 ? -8.842 -9.183 18.112 1.00 73.31 84 ARG A O 1
ATOM 636 N N . ARG A 1 85 ? -6.677 -8.663 17.785 1.00 66.88 85 ARG A N 1
ATOM 637 C CA . ARG A 1 85 ? -6.133 -9.953 18.229 1.00 66.88 85 ARG A CA 1
ATOM 638 C C . ARG A 1 85 ? -6.295 -10.136 19.740 1.00 66.88 85 ARG A C 1
ATOM 640 O O . ARG A 1 85 ? -6.646 -11.231 20.172 1.00 66.88 85 ARG A O 1
ATOM 647 N N . GLU A 1 86 ? -6.139 -9.065 20.513 1.00 61.72 86 GLU A N 1
ATOM 648 C CA . GLU A 1 86 ? -6.399 -9.049 21.958 1.00 61.72 86 GLU A CA 1
ATOM 649 C C . GLU A 1 86 ? -7.888 -9.253 22.279 1.00 61.72 86 GLU A C 1
ATOM 651 O O . GLU A 1 86 ? -8.225 -10.050 23.153 1.00 61.72 86 GLU A O 1
ATOM 656 N N . GLN A 1 87 ? -8.799 -8.635 21.516 1.00 57.84 87 GLN A N 1
ATOM 657 C CA . GLN A 1 87 ? -10.246 -8.828 21.705 1.00 57.84 87 GLN A CA 1
ATOM 658 C C . GLN A 1 87 ? -10.703 -10.279 21.490 1.00 57.84 87 GLN A C 1
ATOM 660 O O . GLN A 1 87 ? -11.571 -10.754 22.223 1.00 57.84 87 GLN A O 1
ATOM 665 N N . ARG A 1 88 ? -10.114 -11.009 20.529 1.00 59.78 88 ARG A N 1
ATOM 666 C CA . ARG A 1 88 ? -10.411 -12.443 20.343 1.00 59.78 88 ARG A CA 1
ATOM 667 C C . ARG A 1 88 ? -9.945 -13.289 21.532 1.00 59.78 88 ARG A C 1
ATOM 669 O O . ARG A 1 88 ? -10.692 -14.148 21.978 1.00 59.78 88 ARG A O 1
ATOM 676 N N . GLN A 1 89 ? -8.768 -13.007 22.091 1.00 54.91 89 GLN A N 1
ATOM 677 C CA . GLN A 1 89 ? -8.220 -13.777 23.217 1.00 54.91 89 GLN A CA 1
ATOM 678 C C . GLN A 1 89 ? -8.976 -13.572 24.537 1.00 54.91 89 GLN A C 1
ATOM 680 O O . GLN A 1 89 ? -9.030 -14.483 25.361 1.00 54.91 89 GLN A O 1
ATOM 685 N N . VAL A 1 90 ? -9.570 -12.395 24.753 1.00 57.75 90 VAL A N 1
ATOM 686 C CA . VAL A 1 90 ? -10.389 -12.132 25.949 1.00 57.75 90 VAL A CA 1
ATOM 687 C C . VAL A 1 90 ? -11.746 -12.845 25.871 1.00 57.75 90 VAL A C 1
ATOM 689 O O . VAL A 1 90 ? -12.286 -13.232 26.908 1.00 57.75 90 VAL A O 1
ATOM 692 N N . LEU A 1 91 ? -12.290 -13.056 24.664 1.00 57.31 91 LEU A N 1
ATOM 693 C CA . LEU A 1 91 ? -13.583 -13.723 24.473 1.00 57.31 91 LEU A CA 1
ATOM 694 C C . LEU A 1 91 ? -13.518 -15.243 24.699 1.00 57.31 91 LEU A C 1
ATOM 696 O O . LEU A 1 91 ? -14.468 -15.804 25.235 1.00 57.31 91 LEU A O 1
ATOM 700 N N . ASP A 1 92 ? -12.393 -15.883 24.368 1.00 57.16 92 ASP A N 1
ATOM 701 C CA . ASP A 1 92 ? -12.183 -17.334 24.532 1.00 57.16 92 ASP A CA 1
ATOM 702 C C . ASP A 1 92 ? -11.925 -17.763 25.996 1.00 57.16 92 ASP A C 1
ATOM 704 O O . ASP A 1 92 ? -11.719 -18.943 26.279 1.00 57.16 92 ASP A O 1
ATOM 708 N N . ARG A 1 93 ? -11.906 -16.815 26.948 1.00 53.41 93 ARG A N 1
ATOM 709 C CA . ARG A 1 93 ? -11.608 -17.060 28.372 1.00 53.41 93 ARG A CA 1
ATOM 710 C C . ARG A 1 93 ? -12.838 -17.004 29.293 1.00 53.41 93 ARG A C 1
ATOM 712 O O . ARG A 1 93 ? -12.679 -16.781 30.496 1.00 53.41 93 ARG A O 1
ATOM 719 N N . LYS A 1 94 ? -14.042 -17.183 28.746 1.00 42.47 94 LYS A N 1
ATOM 720 C CA . LYS A 1 94 ? -15.302 -17.358 29.489 1.00 42.47 94 LYS A CA 1
ATOM 721 C C . LYS A 1 94 ? -15.896 -18.733 29.228 1.00 42.47 94 LYS A C 1
ATOM 723 O O . LYS A 1 94 ? -16.495 -19.264 30.186 1.00 42.47 94 LYS A O 1
#